Protein AF-A0A376FB91-F1 (afdb_monomer_lite)

Radius of gyration: 12.67 Å; chains: 1; bounding box: 32×24×31 Å

Secondary structure (DSSP, 8-state):
--EEEETTTTEEEEGGGHHHHHHHT---SS-EEE-HHHHHHHHSPPPTTEEEEE-TTS-EEEEEPP-

Organism: Enterobacter asburiae (NCBI:txid61645)

Foldseek 3Di:
DQWWAAQVVRDIDGPVCVVVCVVVVNDDPRTDDDDPVLCVQQVDDADPQWHWHADPVRGTDTDGHDD

pLDDT: mean 95.03, std 3.76, range [71.94, 97.5]

Structure (mmCIF, N/CA/C/O backbone):
data_AF-A0A376FB91-F1
#
_entry.id   AF-A0A376FB91-F1
#
loop_
_atom_site.group_PDB
_atom_site.id
_atom_site.type_symbol
_atom_site.label_atom_id
_atom_site.label_alt_id
_atom_site.label_comp_id
_atom_site.label_asym_id
_atom_site.label_entity_id
_atom_site.label_seq_id
_atom_site.pdbx_PDB_ins_code
_atom_site.Cartn_x
_atom_site.Cartn_y
_atom_site.Cartn_z
_atom_site.occupancy
_atom_site.B_iso_or_equiv
_atom_site.auth_seq_id
_atom_site.auth_comp_id
_atom_site.auth_asym_id
_atom_site.auth_atom_id
_atom_site.pdbx_PDB_model_num
ATOM 1 N N . MET A 1 1 ? -7.089 11.985 -0.861 1.00 71.94 1 MET A N 1
ATOM 2 C CA . MET A 1 1 ? -6.469 10.910 -0.061 1.00 71.94 1 MET A CA 1
ATOM 3 C C . MET A 1 1 ? -7.579 9.970 0.361 1.00 71.94 1 MET A C 1
ATOM 5 O O . MET A 1 1 ? -8.271 10.249 1.331 1.00 71.94 1 MET A O 1
ATOM 9 N N . ASN A 1 2 ? -7.809 8.924 -0.432 1.00 93.25 2 ASN A N 1
ATOM 10 C CA . ASN A 1 2 ? -8.875 7.943 -0.192 1.00 93.25 2 ASN A CA 1
ATOM 11 C C . ASN A 1 2 ? -8.342 6.569 0.238 1.00 93.25 2 ASN A C 1
ATOM 13 O O . ASN A 1 2 ? -9.135 5.661 0.491 1.00 93.25 2 ASN A O 1
ATOM 17 N N . TYR A 1 3 ? -7.019 6.414 0.334 1.00 96.31 3 TYR A N 1
ATOM 18 C CA . TYR A 1 3 ? -6.365 5.143 0.609 1.00 96.31 3 TYR A CA 1
ATOM 19 C C . TYR A 1 3 ? -5.234 5.316 1.616 1.00 96.31 3 TYR A C 1
ATOM 21 O O . TYR A 1 3 ? -4.498 6.306 1.588 1.00 96.31 3 TYR A O 1
ATOM 29 N N . TRP A 1 4 ? -5.088 4.304 2.459 1.00 97.00 4 TRP A N 1
ATOM 30 C CA . TRP A 1 4 ? -3.883 4.050 3.227 1.00 97.00 4 TRP A CA 1
ATOM 31 C C . TRP A 1 4 ? -3.118 2.882 2.626 1.00 97.00 4 TRP A C 1
ATOM 33 O O . TRP A 1 4 ? -3.696 2.023 1.958 1.00 97.00 4 TRP A O 1
ATOM 43 N N . PHE A 1 5 ? -1.826 2.836 2.896 1.00 97.44 5 PHE A N 1
ATOM 44 C CA . PHE A 1 5 ? -0.969 1.707 2.583 1.00 97.44 5 PHE A CA 1
ATOM 45 C C . PHE A 1 5 ? -0.339 1.181 3.872 1.00 97.44 5 PHE A C 1
ATOM 47 O O . PHE A 1 5 ? 0.040 1.971 4.727 1.00 97.44 5 PHE A O 1
ATOM 54 N N . SER A 1 6 ? -0.267 -0.137 4.020 1.00 97.50 6 SER A N 1
ATOM 55 C CA . SER A 1 6 ? 0.436 -0.813 5.113 1.00 97.50 6 SER A CA 1
ATOM 56 C C . SER A 1 6 ? 1.712 -1.424 4.532 1.00 97.50 6 SER A C 1
ATOM 58 O O . SER A 1 6 ? 1.601 -2.372 3.742 1.00 97.50 6 SER A O 1
ATOM 60 N N . PRO A 1 7 ? 2.896 -0.880 4.863 1.00 96.81 7 PRO A N 1
ATOM 61 C CA . PRO A 1 7 ? 4.186 -1.451 4.493 1.00 96.81 7 PRO A CA 1
ATOM 62 C C . PRO A 1 7 ? 4.333 -2.919 4.913 1.00 96.81 7 PRO A C 1
ATOM 64 O O . PRO A 1 7 ? 4.757 -3.742 4.106 1.00 96.81 7 PRO A O 1
ATOM 67 N N . GLU A 1 8 ? 3.931 -3.273 6.138 1.00 96.12 8 GLU A N 1
ATOM 68 C CA . GLU A 1 8 ? 4.080 -4.630 6.679 1.00 96.12 8 GLU A CA 1
ATOM 69 C C . GLU A 1 8 ? 3.233 -5.649 5.918 1.00 96.12 8 GLU A C 1
ATOM 71 O O . GLU A 1 8 ? 3.679 -6.764 5.647 1.00 96.12 8 GLU A O 1
ATOM 76 N N . ASN A 1 9 ? 2.017 -5.260 5.528 1.00 96.06 9 ASN A N 1
ATOM 77 C CA . ASN A 1 9 ? 1.126 -6.127 4.761 1.00 96.06 9 ASN A CA 1
ATOM 78 C C . ASN A 1 9 ? 1.306 -5.989 3.245 1.00 96.06 9 ASN A C 1
ATOM 80 O O . ASN A 1 9 ? 0.658 -6.716 2.490 1.00 96.06 9 ASN A O 1
ATOM 84 N N . ASN A 1 10 ? 2.123 -5.032 2.790 1.00 96.62 10 ASN A N 1
ATOM 85 C CA . ASN A 1 10 ? 2.240 -4.625 1.391 1.00 96.62 10 ASN A CA 1
ATOM 86 C C . ASN A 1 10 ? 0.862 -4.475 0.708 1.00 96.62 10 ASN A C 1
ATOM 88 O O . ASN A 1 10 ? 0.612 -4.978 -0.397 1.00 96.62 10 ASN A O 1
ATOM 92 N N . ALA A 1 11 ? -0.073 -3.822 1.403 1.00 96.00 11 ALA A N 1
ATOM 93 C CA . ALA A 1 11 ? -1.487 -3.799 1.042 1.00 96.00 11 ALA A CA 1
ATOM 94 C C . ALA A 1 11 ? -2.110 -2.410 1.198 1.00 96.00 11 ALA A C 1
ATOM 96 O O . ALA A 1 11 ? -1.739 -1.631 2.076 1.00 96.00 11 ALA A O 1
ATOM 97 N N . PHE A 1 12 ? -3.096 -2.122 0.348 1.00 96.56 12 PHE A N 1
ATOM 98 C CA . PHE A 1 12 ? -3.864 -0.881 0.392 1.00 96.56 12 PHE A CA 1
ATOM 99 C C . PHE A 1 12 ? -5.194 -1.073 1.116 1.00 96.56 12 PHE A C 1
ATOM 101 O O . PHE A 1 12 ? -5.885 -2.072 0.920 1.00 96.56 12 PHE A O 1
ATOM 108 N N . TYR A 1 13 ? -5.577 -0.060 1.887 1.00 96.56 13 TYR A N 1
ATOM 109 C CA . TYR A 1 13 ? -6.785 -0.026 2.699 1.00 96.56 13 TYR A CA 1
ATOM 110 C C . TYR A 1 13 ? -7.600 1.219 2.334 1.00 96.56 13 TYR A C 1
ATOM 112 O O . TYR A 1 13 ? -7.145 2.342 2.569 1.00 96.56 13 TYR A O 1
ATOM 120 N N . PRO A 1 14 ? -8.800 1.070 1.751 1.00 95.94 14 PRO A N 1
ATOM 121 C CA . PRO A 1 14 ? -9.664 2.203 1.452 1.00 95.94 14 PRO A CA 1
ATOM 122 C C . PRO A 1 14 ? -10.147 2.884 2.735 1.00 95.94 14 PRO A C 1
ATOM 124 O O . PRO A 1 14 ? -10.689 2.233 3.630 1.00 95.94 14 PRO A O 1
ATOM 127 N N . VAL A 1 15 ? -10.052 4.212 2.784 1.00 95.25 15 VAL A N 1
ATOM 128 C CA . VAL A 1 15 ? -10.521 5.031 3.917 1.00 95.25 15 VAL A CA 1
ATOM 129 C C . VAL A 1 15 ? -12.016 4.825 4.171 1.00 95.25 15 VAL A C 1
ATOM 131 O O . VAL A 1 15 ? -12.462 4.804 5.318 1.00 95.25 15 VAL A O 1
ATOM 134 N N . ALA A 1 16 ? -12.788 4.599 3.105 1.00 95.81 16 ALA A N 1
ATOM 135 C CA . ALA A 1 16 ? -14.221 4.328 3.176 1.00 95.81 16 ALA A CA 1
ATOM 136 C C . ALA A 1 16 ? -14.572 3.078 4.007 1.00 95.81 16 ALA A C 1
ATOM 138 O O . ALA A 1 16 ? -15.657 3.025 4.577 1.00 95.81 16 ALA A O 1
ATOM 139 N N . LEU A 1 17 ? -13.658 2.106 4.113 1.00 96.00 17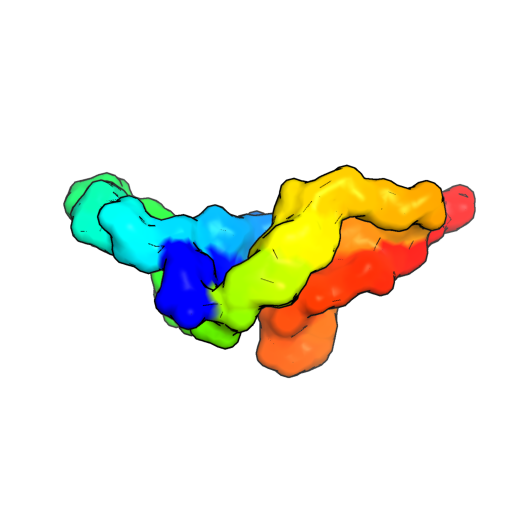 LEU A N 1
ATOM 140 C CA . LEU A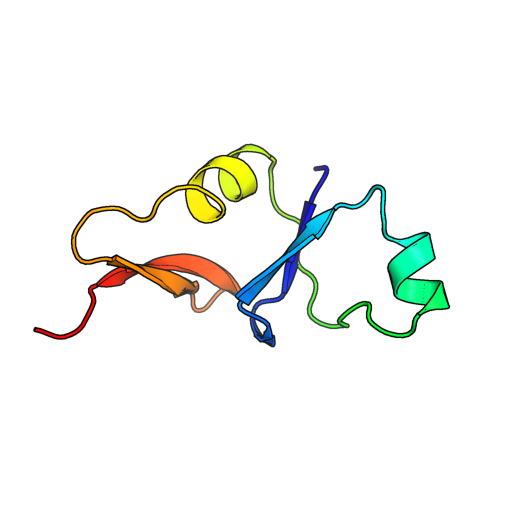 1 17 ? -13.857 0.850 4.846 1.00 96.00 17 LEU A CA 1
ATOM 141 C C . LEU A 1 17 ? -13.241 0.870 6.254 1.00 96.00 17 LEU A C 1
ATOM 143 O O . LEU A 1 17 ? -13.233 -0.150 6.941 1.00 96.00 17 LEU A O 1
ATOM 147 N N . LYS A 1 18 ? -12.749 2.028 6.727 1.00 94.19 18 LYS A N 1
ATOM 148 C CA . LYS A 1 18 ? -12.088 2.157 8.039 1.00 94.19 18 LYS A CA 1
ATOM 149 C C . LYS A 1 18 ? -12.900 1.530 9.171 1.00 94.19 18 LYS A C 1
ATOM 151 O O . LYS A 1 18 ? -12.356 0.792 9.984 1.00 94.19 18 LYS A O 1
ATOM 156 N N . ASN A 1 19 ? -14.192 1.850 9.243 1.00 95.69 19 ASN A N 1
ATOM 157 C CA . ASN A 1 19 ? -15.046 1.382 10.331 1.00 95.69 19 ASN A CA 1
ATOM 158 C C . ASN A 1 19 ? -15.228 -0.142 10.312 1.00 95.69 19 ASN A C 1
ATOM 160 O O . ASN A 1 19 ? -15.271 -0.761 11.374 1.00 95.69 19 ASN A O 1
ATOM 164 N N . ASP A 1 20 ? -15.286 -0.746 9.125 1.00 97.31 20 ASP A N 1
ATOM 165 C CA . ASP A 1 20 ? -15.402 -2.196 8.979 1.00 97.31 20 ASP A CA 1
ATOM 166 C C . ASP A 1 20 ? -14.118 -2.887 9.449 1.00 97.31 20 ASP A C 1
ATOM 168 O O . ASP A 1 20 ? -14.184 -3.828 10.238 1.00 97.31 20 ASP A O 1
ATOM 172 N N . TYR A 1 21 ? -12.947 -2.362 9.069 1.00 96.00 21 TYR A N 1
ATOM 173 C CA . TYR A 1 21 ? -11.656 -2.876 9.540 1.00 96.00 21 TYR A CA 1
ATOM 174 C C . TYR A 1 21 ? -11.474 -2.728 11.054 1.00 96.00 21 TYR A C 1
ATOM 176 O O . TYR A 1 21 ? -10.974 -3.646 11.702 1.00 96.00 21 TYR A O 1
ATOM 184 N N . LEU A 1 22 ? -11.908 -1.605 11.637 1.00 94.88 22 LEU A N 1
ATOM 185 C CA . LEU A 1 22 ? -11.888 -1.403 13.090 1.00 94.88 22 LEU A CA 1
ATOM 186 C C . LEU A 1 22 ? -12.815 -2.386 13.808 1.00 94.88 22 LEU A C 1
ATOM 188 O O . LEU A 1 22 ? -12.423 -2.978 14.809 1.00 94.88 22 LEU A O 1
ATOM 192 N N . THR A 1 23 ? -14.025 -2.588 13.284 1.00 96.88 23 THR A N 1
ATOM 193 C CA . THR A 1 23 ? -15.001 -3.528 13.856 1.00 96.88 23 THR A CA 1
ATOM 194 C C . THR A 1 23 ? -14.496 -4.969 13.780 1.00 96.88 23 THR A C 1
ATOM 196 O O . THR A 1 23 ? -14.694 -5.741 14.714 1.00 96.88 23 THR A O 1
ATOM 199 N N . ALA A 1 24 ? -13.817 -5.327 12.687 1.00 96.38 24 ALA A N 1
ATOM 200 C CA . ALA A 1 24 ? -13.217 -6.643 12.496 1.00 96.38 24 ALA A CA 1
ATOM 201 C C . ALA A 1 24 ? -11.884 -6.830 13.249 1.00 96.38 24 ALA A C 1
ATOM 203 O O . ALA A 1 24 ? -11.407 -7.958 13.351 1.00 96.38 24 ALA A O 1
ATOM 204 N N . GLY A 1 25 ? -11.277 -5.754 13.764 1.00 95.12 25 GLY A N 1
ATOM 205 C CA . GLY A 1 25 ? -9.950 -5.789 14.386 1.00 95.12 25 GLY A CA 1
ATOM 206 C C . GLY A 1 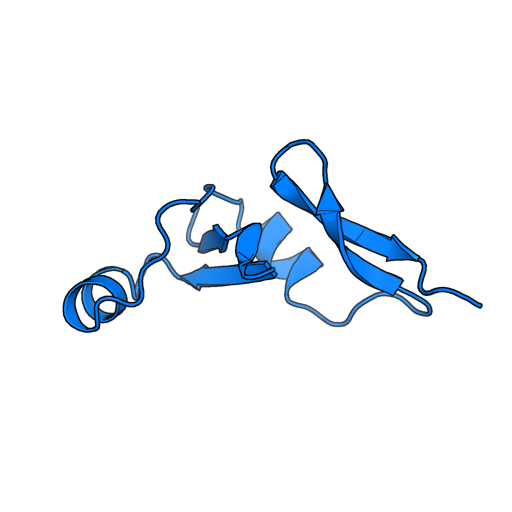25 ? -8.818 -6.089 13.398 1.00 95.12 25 GLY A C 1
ATOM 207 O O . GLY A 1 25 ? -7.800 -6.648 13.792 1.00 95.12 25 GLY A O 1
ATOM 208 N N . THR A 1 26 ? -9.004 -5.762 12.116 1.00 95.06 26 THR A N 1
ATOM 209 C CA . THR A 1 26 ? -8.047 -6.051 11.032 1.00 95.06 26 THR A CA 1
ATOM 210 C C . THR A 1 26 ? -7.385 -4.798 10.465 1.00 95.06 26 THR A C 1
ATOM 212 O O . THR A 1 26 ? -6.713 -4.890 9.441 1.00 95.06 26 THR A O 1
ATOM 215 N N . LEU A 1 27 ? -7.633 -3.618 11.047 1.00 94.94 27 LEU A N 1
ATOM 216 C CA . LEU A 1 27 ? -6.975 -2.384 10.620 1.00 94.94 27 LEU A CA 1
ATOM 217 C C . LEU A 1 27 ? -5.518 -2.401 11.117 1.00 94.94 27 LEU A C 1
ATOM 219 O O . LEU A 1 27 ? -5.329 -2.497 12.328 1.00 94.94 27 LEU A O 1
ATOM 223 N N . PRO A 1 28 ? -4.513 -2.308 10.231 1.00 95.88 28 PRO A N 1
ATOM 224 C CA . PRO A 1 28 ? -3.115 -2.237 10.650 1.00 95.88 28 PRO A CA 1
ATOM 225 C C . PRO A 1 28 ? -2.783 -0.925 11.374 1.00 95.88 28 PRO A C 1
ATOM 227 O O . PRO A 1 28 ? -3.428 0.099 11.140 1.00 95.88 28 PRO A O 1
ATOM 230 N N . ASP A 1 29 ? -1.740 -0.946 12.204 1.00 95.88 29 ASP A N 1
ATOM 231 C CA . ASP A 1 29 ? -1.248 0.236 12.929 1.00 95.88 29 ASP A CA 1
ATOM 232 C C . ASP A 1 29 ? -0.165 1.014 12.149 1.00 95.88 29 ASP A C 1
ATOM 234 O O . ASP A 1 29 ? 0.131 2.163 12.472 1.00 95.88 29 ASP A O 1
ATOM 238 N N . ASP A 1 30 ? 0.407 0.416 11.100 1.00 96.19 30 ASP A N 1
ATOM 239 C CA . ASP A 1 30 ? 1.498 0.947 10.268 1.00 96.19 30 ASP A CA 1
ATOM 240 C C . ASP A 1 30 ? 1.003 1.730 9.035 1.00 96.19 30 ASP A C 1
ATOM 242 O O . ASP A 1 30 ? 1.729 1.929 8.062 1.00 96.19 30 ASP A O 1
ATOM 246 N N . LEU A 1 31 ? -0.258 2.165 9.053 1.00 95.69 31 LEU A N 1
ATOM 247 C CA . LEU A 1 31 ? -0.903 2.792 7.905 1.00 95.69 31 LEU A CA 1
ATOM 248 C C . LEU A 1 31 ? -0.309 4.165 7.575 1.00 95.69 31 LEU A C 1
ATOM 250 O O . LEU A 1 31 ? -0.345 5.092 8.386 1.00 95.69 31 LEU A O 1
ATOM 254 N N . ILE A 1 32 ? 0.128 4.323 6.327 1.00 95.56 32 ILE A N 1
ATOM 255 C CA . ILE A 1 32 ? 0.556 5.597 5.748 1.00 95.56 32 ILE A CA 1
ATOM 256 C C . ILE A 1 32 ? -0.496 6.132 4.774 1.00 95.56 32 ILE A C 1
ATOM 258 O O . ILE A 1 32 ? -1.088 5.386 3.992 1.00 95.56 32 ILE A O 1
ATOM 262 N N . GLU A 1 33 ? -0.750 7.438 4.809 1.00 95.25 33 GLU A N 1
ATOM 263 C CA . GLU A 1 33 ? -1.636 8.092 3.842 1.00 95.25 33 GLU A CA 1
ATOM 264 C C . GLU A 1 33 ? -0.965 8.187 2.477 1.00 95.25 33 GLU A C 1
ATOM 266 O O . GLU A 1 33 ? 0.127 8.734 2.338 1.00 95.25 33 GLU A O 1
ATOM 271 N N . VAL A 1 34 ? -1.651 7.695 1.446 1.00 95.50 34 VAL A N 1
ATOM 272 C CA . VAL A 1 34 ? -1.172 7.773 0.068 1.00 95.50 34 VAL A CA 1
ATOM 273 C C . VAL A 1 34 ? -2.144 8.570 -0.796 1.00 95.50 34 VAL A C 1
ATOM 275 O O . VAL A 1 34 ? -3.350 8.664 -0.540 1.00 95.50 34 VAL A O 1
ATOM 278 N N . SER A 1 35 ? -1.613 9.184 -1.851 1.00 95.44 35 SER A N 1
ATOM 279 C CA . SER A 1 35 ? -2.458 9.819 -2.859 1.00 95.44 35 SER A CA 1
ATOM 280 C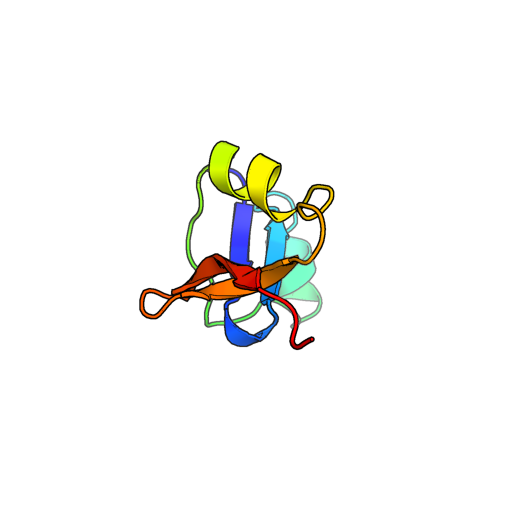 C . SER A 1 35 ? -3.169 8.767 -3.710 1.00 95.44 35 SER A C 1
ATOM 282 O O . SER A 1 35 ? -2.703 7.638 -3.861 1.00 95.44 35 SER A O 1
ATOM 284 N N . ASP A 1 36 ? -4.278 9.159 -4.330 1.00 94.06 36 ASP A N 1
ATOM 285 C CA . ASP A 1 36 ? -4.994 8.304 -5.276 1.00 94.06 36 ASP A CA 1
ATOM 286 C C . ASP A 1 36 ? -4.108 7.888 -6.462 1.00 94.06 36 ASP A C 1
ATOM 288 O O . ASP A 1 36 ? -4.241 6.775 -6.956 1.00 94.06 36 ASP A O 1
ATOM 292 N N . ASN A 1 37 ? -3.151 8.733 -6.873 1.00 94.94 37 ASN A N 1
ATOM 293 C CA . ASN A 1 37 ? -2.174 8.383 -7.907 1.00 94.94 37 ASN A CA 1
ATOM 294 C C . ASN A 1 37 ? -1.268 7.225 -7.476 1.00 94.94 37 ASN A C 1
ATOM 296 O O . ASN A 1 37 ? -1.083 6.288 -8.240 1.00 94.94 37 ASN A O 1
ATOM 300 N N . VAL A 1 38 ? -0.752 7.267 -6.243 1.00 95.75 38 VAL A N 1
ATOM 301 C CA . VAL A 1 38 ? 0.074 6.181 -5.692 1.00 95.75 38 VAL A CA 1
ATOM 302 C C . VAL A 1 38 ? -0.739 4.888 -5.627 1.00 95.75 38 VAL A C 1
ATOM 304 O O . VAL A 1 38 ? -0.269 3.844 -6.066 1.00 95.75 38 VAL A O 1
ATOM 307 N N . PHE A 1 39 ? -1.987 4.944 -5.157 1.00 95.69 39 PHE A N 1
ATOM 308 C CA . PHE A 1 39 ? -2.857 3.769 -5.188 1.00 95.69 39 PHE A CA 1
ATOM 309 C C . PHE A 1 39 ? -3.060 3.247 -6.618 1.00 95.69 39 PHE A C 1
ATOM 311 O O . PHE A 1 39 ? -2.864 2.059 -6.855 1.00 95.69 39 PHE A O 1
ATOM 318 N N . MET A 1 40 ? -3.424 4.101 -7.578 1.00 94.88 40 MET A N 1
ATOM 319 C CA . MET A 1 40 ? -3.667 3.683 -8.966 1.00 94.88 40 MET A CA 1
ATOM 320 C C . MET A 1 40 ? -2.428 3.063 -9.616 1.00 94.88 40 MET A C 1
ATOM 322 O O . MET A 1 40 ? -2.546 2.053 -10.305 1.00 94.88 40 MET A O 1
ATOM 326 N N . GLU A 1 41 ? -1.256 3.649 -9.384 1.00 95.69 41 GLU A N 1
ATOM 327 C CA . GLU A 1 41 ? 0.004 3.156 -9.927 1.00 95.69 41 GLU A CA 1
ATOM 328 C C . GLU A 1 41 ? 0.357 1.794 -9.334 1.00 95.69 41 GLU A C 1
ATOM 330 O O . GLU A 1 41 ? 0.563 0.847 -10.082 1.00 95.69 41 GLU A O 1
ATOM 335 N N . TYR A 1 42 ? 0.355 1.667 -8.007 1.00 96.31 42 TYR A N 1
ATOM 336 C CA . TYR A 1 42 ? 0.915 0.503 -7.321 1.00 96.31 42 TYR A CA 1
ATOM 337 C C . TYR A 1 42 ? -0.099 -0.602 -6.995 1.00 96.31 42 TYR A C 1
ATOM 339 O O . TYR A 1 42 ? 0.308 -1.710 -6.655 1.00 96.31 42 TYR A O 1
ATOM 347 N N . SER A 1 43 ? -1.409 -0.361 -7.094 1.00 94.50 43 SER A N 1
ATOM 348 C CA . SER A 1 43 ? -2.436 -1.420 -7.004 1.00 94.50 43 SER A CA 1
ATOM 349 C C . SER A 1 43 ? -2.774 -2.057 -8.356 1.00 94.50 43 SER A C 1
ATOM 351 O O . SER A 1 43 ? -3.458 -3.081 -8.393 1.00 94.50 43 SER A O 1
ATOM 353 N N . GLY A 1 44 ? -2.302 -1.454 -9.453 1.00 91.88 44 GLY A N 1
ATOM 354 C CA . GLY A 1 44 ? -2.498 -1.938 -10.813 1.00 91.88 44 GLY A CA 1
ATOM 355 C C . GLY A 1 44 ? -1.595 -3.115 -11.186 1.00 91.88 44 GLY A C 1
ATOM 356 O O . GLY A 1 44 ? -0.951 -3.748 -10.348 1.00 91.88 44 GLY A O 1
ATOM 357 N N . THR A 1 45 ? -1.557 -3.418 -12.485 1.00 94.31 45 THR A N 1
ATOM 358 C CA . THR A 1 45 ? -0.666 -4.448 -13.026 1.00 94.31 45 THR A CA 1
ATOM 359 C C . THR A 1 45 ? 0.793 -4.009 -12.868 1.00 94.31 45 THR A C 1
ATOM 361 O O . THR A 1 45 ? 1.139 -2.931 -13.359 1.00 94.31 45 THR A O 1
ATOM 364 N N . PRO A 1 46 ? 1.654 -4.819 -12.226 1.00 95.00 46 PRO A N 1
ATOM 365 C CA . PRO A 1 46 ? 3.073 -4.511 -12.136 1.00 95.00 46 PRO A CA 1
ATOM 366 C C . PRO A 1 46 ? 3.712 -4.425 -13.531 1.00 95.00 46 PRO A C 1
ATOM 368 O O . PRO A 1 46 ? 3.320 -5.179 -14.429 1.00 95.00 46 PRO A O 1
ATOM 371 N N . PRO A 1 47 ? 4.713 -3.549 -13.730 1.00 95.38 47 PRO A N 1
ATOM 372 C CA . PRO A 1 47 ? 5.545 -3.575 -14.927 1.00 95.38 47 PRO A CA 1
ATOM 373 C C . PRO A 1 47 ? 6.213 -4.943 -15.129 1.00 95.38 47 PRO A C 1
ATOM 375 O O . PRO A 1 47 ? 6.431 -5.691 -14.175 1.00 95.38 47 PRO A O 1
ATOM 378 N N . GLU A 1 48 ? 6.576 -5.258 -16.373 1.00 95.88 48 GLU A N 1
ATOM 379 C CA . GLU A 1 48 ? 7.256 -6.516 -16.695 1.00 95.88 48 GLU A CA 1
ATOM 380 C C . GLU A 1 48 ? 8.546 -6.677 -15.878 1.00 95.88 48 GLU A C 1
ATOM 382 O O . GLU A 1 48 ? 9.361 -5.756 -15.793 1.00 95.88 48 GLU A O 1
ATOM 387 N N . GLY A 1 49 ? 8.708 -7.851 -15.262 1.00 95.94 49 GLY A N 1
ATOM 388 C CA . GLY A 1 49 ? 9.868 -8.167 -14.429 1.00 95.94 49 GLY A CA 1
ATOM 389 C C . GLY A 1 49 ? 9.890 -7.469 -13.068 1.00 95.94 49 GLY A C 1
ATOM 390 O O . GLY A 1 49 ? 10.930 -7.491 -12.421 1.00 95.94 49 GLY A O 1
ATOM 391 N N . LYS A 1 50 ? 8.784 -6.856 -12.623 1.00 97.12 50 LYS A N 1
ATOM 392 C CA . LYS A 1 50 ? 8.710 -6.164 -11.330 1.00 97.12 50 LYS A CA 1
ATOM 393 C C . LYS A 1 50 ? 7.594 -6.681 -10.434 1.00 97.12 50 LYS A C 1
ATOM 395 O O . LYS A 1 50 ? 6.608 -7.248 -10.897 1.00 97.12 50 LYS A O 1
ATOM 400 N N . GLU A 1 51 ? 7.732 -6.417 -9.142 1.00 96.31 51 GLU A N 1
ATOM 401 C CA . GLU A 1 51 ? 6.684 -6.598 -8.138 1.00 96.31 51 GLU A CA 1
ATOM 402 C C . GLU A 1 51 ? 6.602 -5.390 -7.201 1.00 96.31 51 GLU A C 1
ATOM 404 O O . GLU A 1 51 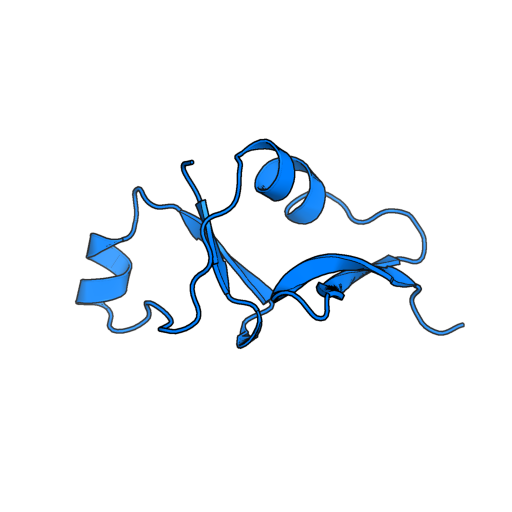? 7.520 -4.568 -7.142 1.00 96.31 51 GLU A O 1
ATOM 409 N N . ARG A 1 52 ? 5.475 -5.238 -6.493 1.00 96.69 52 ARG A N 1
ATOM 410 C CA . ARG A 1 52 ? 5.322 -4.150 -5.523 1.00 96.69 52 ARG A CA 1
ATOM 411 C C . ARG A 1 52 ? 6.149 -4.499 -4.295 1.00 96.69 52 ARG A C 1
ATOM 413 O O . ARG A 1 52 ? 5.825 -5.452 -3.594 1.00 96.69 52 ARG A O 1
ATOM 420 N N . GLY A 1 53 ? 7.181 -3.716 -4.039 1.00 96.44 53 GLY A N 1
ATOM 421 C CA . GLY A 1 53 ? 7.962 -3.725 -2.814 1.00 96.44 53 GLY A CA 1
ATOM 422 C C . GLY A 1 53 ? 7.678 -2.502 -1.950 1.00 96.44 53 GLY A C 1
ATOM 423 O O . GLY A 1 53 ? 6.796 -1.688 -2.240 1.00 96.44 53 GLY A O 1
ATOM 424 N N . ILE A 1 54 ? 8.461 -2.386 -0.883 1.00 97.50 54 ILE A N 1
ATOM 425 C CA . ILE A 1 54 ? 8.380 -1.319 0.114 1.00 97.50 54 ILE A CA 1
ATOM 426 C C . ILE A 1 54 ? 9.692 -0.534 0.080 1.00 97.50 54 ILE A C 1
ATOM 428 O O . ILE A 1 54 ? 10.764 -1.130 0.191 1.00 97.50 54 ILE A O 1
ATOM 432 N N . ALA A 1 55 ? 9.617 0.782 -0.096 1.00 95.56 55 ALA A N 1
ATOM 433 C CA . ALA A 1 55 ? 10.772 1.669 -0.017 1.00 95.56 55 ALA A CA 1
ATOM 434 C C . ALA A 1 55 ? 11.167 1.953 1.446 1.00 95.56 55 ALA A C 1
ATOM 436 O O . ALA A 1 55 ? 10.412 1.676 2.376 1.00 95.56 55 ALA A O 1
ATOM 437 N N . GLU A 1 56 ? 12.352 2.531 1.668 1.00 94.50 56 GLU A N 1
ATOM 438 C CA . GLU A 1 56 ? 12.853 2.839 3.022 1.00 94.50 56 GLU A CA 1
ATOM 439 C C . GLU A 1 56 ? 11.964 3.829 3.795 1.00 94.50 56 GLU A C 1
ATOM 441 O O . GLU A 1 56 ? 11.966 3.836 5.024 1.00 94.50 56 GLU A O 1
ATOM 446 N N . ASP A 1 57 ? 11.190 4.652 3.087 1.00 92.94 57 ASP A N 1
ATOM 447 C CA . ASP A 1 57 ? 10.218 5.590 3.656 1.00 92.94 57 ASP A CA 1
ATOM 448 C C . ASP A 1 57 ? 8.833 4.958 3.914 1.00 92.94 57 ASP A C 1
ATOM 450 O O . ASP A 1 57 ? 7.913 5.646 4.358 1.00 92.94 57 ASP A O 1
ATOM 454 N N . GLY A 1 58 ? 8.680 3.657 3.642 1.00 94.88 58 GLY A N 1
ATOM 455 C CA . GLY A 1 58 ? 7.441 2.894 3.786 1.00 94.88 58 GLY A CA 1
ATOM 456 C C . GLY A 1 58 ? 6.502 2.975 2.580 1.00 94.88 58 GLY A C 1
ATOM 457 O O . GLY A 1 58 ? 5.503 2.258 2.541 1.00 94.88 58 GLY A O 1
ATOM 458 N N . TYR A 1 59 ? 6.783 3.802 1.572 1.00 96.50 59 TYR A N 1
ATOM 459 C CA . TYR A 1 59 ? 5.904 3.912 0.411 1.00 96.50 59 TYR A CA 1
ATOM 460 C C . TYR A 1 59 ? 6.048 2.708 -0.528 1.00 96.50 59 TYR A C 1
ATOM 462 O O . TYR A 1 59 ? 7.106 2.073 -0.591 1.00 96.50 59 TYR A O 1
ATOM 470 N N . PRO A 1 60 ? 4.986 2.364 -1.278 1.00 97.31 60 PRO A N 1
ATOM 471 C CA . PRO A 1 60 ? 5.073 1.319 -2.283 1.00 97.31 60 PRO A CA 1
ATOM 472 C C . PRO A 1 60 ? 6.021 1.747 -3.408 1.00 97.31 60 PRO A C 1
ATOM 474 O O . PRO A 1 60 ? 5.979 2.886 -3.875 1.00 97.31 60 PRO A O 1
ATOM 477 N N . ILE A 1 61 ? 6.845 0.812 -3.867 1.00 97.38 61 ILE A N 1
ATOM 478 C CA . ILE A 1 61 ? 7.758 0.991 -4.998 1.00 97.38 61 ILE A CA 1
ATOM 479 C C . ILE A 1 61 ? 7.741 -0.259 -5.878 1.00 97.38 61 ILE A C 1
ATOM 481 O O . ILE A 1 61 ? 7.437 -1.351 -5.409 1.00 97.38 61 ILE A O 1
ATOM 485 N N . TRP A 1 62 ? 8.069 -0.128 -7.160 1.00 97.25 62 TRP A N 1
ATOM 486 C CA . TRP A 1 62 ? 8.294 -1.286 -8.020 1.00 97.25 62 TRP A CA 1
ATOM 487 C C . TRP A 1 62 ? 9.738 -1.758 -7.872 1.00 97.25 62 TRP A C 1
ATOM 489 O O . TRP A 1 62 ? 10.658 -1.013 -8.211 1.00 97.25 62 TRP A O 1
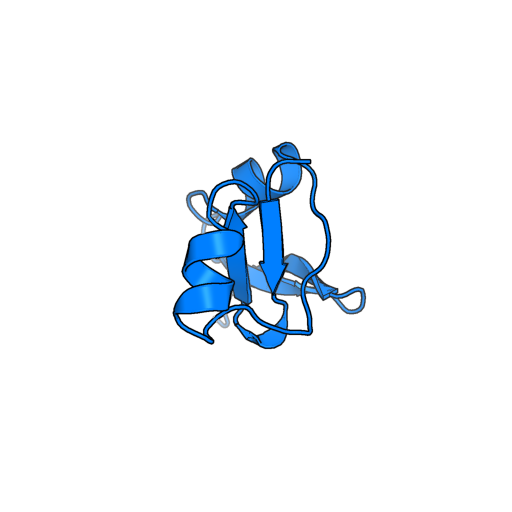ATOM 499 N N . ILE A 1 63 ? 9.929 -2.985 -7.394 1.00 96.50 63 ILE A N 1
ATOM 500 C CA . ILE A 1 63 ? 11.241 -3.630 -7.284 1.00 96.50 63 ILE A CA 1
ATOM 501 C C . ILE A 1 63 ? 11.420 -4.652 -8.405 1.00 96.50 63 ILE A C 1
ATOM 503 O O . ILE A 1 63 ? 10.443 -5.245 -8.862 1.00 96.50 63 ILE A O 1
ATOM 507 N N . ASP A 1 64 ? 12.659 -4.837 -8.858 1.00 96.81 64 ASP A N 1
ATOM 508 C CA . ASP A 1 64 ? 12.988 -5.841 -9.869 1.00 96.81 64 ASP A CA 1
ATOM 509 C C . ASP A 1 64 ? 12.900 -7.250 -9.271 1.00 96.81 64 ASP A C 1
ATOM 511 O O . ASP A 1 64 ? 13.436 -7.519 -8.192 1.00 96.81 64 ASP A O 1
ATOM 515 N N . LEU A 1 65 ? 12.236 -8.154 -9.990 1.00 93.31 65 LEU A N 1
ATOM 516 C CA . LEU A 1 65 ? 12.228 -9.571 -9.658 1.00 93.31 65 LEU A CA 1
ATOM 517 C C . LEU A 1 65 ? 13.629 -10.160 -9.885 1.00 93.31 65 LEU A C 1
ATOM 519 O O . LEU A 1 65 ? 14.308 -9.787 -10.849 1.00 93.31 65 LEU A O 1
ATOM 523 N N . PRO A 1 66 ? 14.080 -11.090 -9.025 1.00 87.62 66 PRO A N 1
ATOM 524 C CA . PRO A 1 66 ? 15.339 -11.787 -9.249 1.00 87.62 66 PRO A CA 1
ATOM 525 C C . PRO A 1 66 ? 15.312 -12.563 -10.586 1.00 87.62 66 PRO A C 1
ATOM 527 O O . PRO A 1 66 ? 14.247 -13.051 -10.975 1.00 87.62 66 PRO A O 1
ATOM 530 N N . PRO A 1 67 ? 16.463 -12.664 -11.284 1.00 79.44 67 PRO A N 1
ATOM 531 C CA . PRO A 1 67 ? 16.580 -13.335 -12.581 1.00 79.44 67 PRO A CA 1
ATOM 532 C C . PRO A 1 67 ? 16.414 -14.858 -12.514 1.00 79.44 67 PRO A C 1
ATOM 534 O O . PRO A 1 67 ? 16.725 -15.458 -11.457 1.00 79.44 67 PRO A O 1
#

Sequence (67 aa):
MNYWFSPENNAFYPVALKNDYLTAGTLPDDLIEVSDNVFMEYSGTPPEGKERGIAEDGYPIWIDLPP